Protein AF-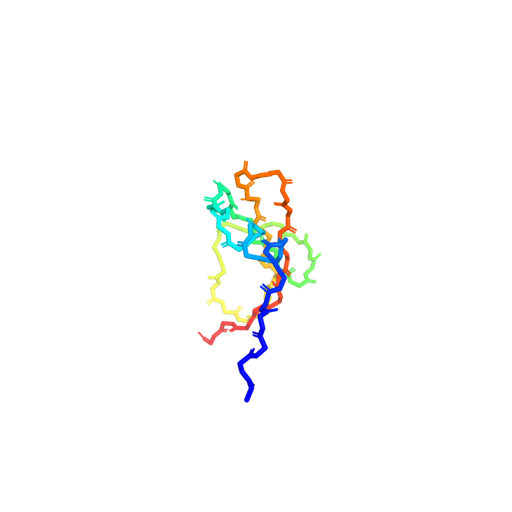A0AAW4NFV2-F1 (afdb_monomer_lite)

pLDDT: mean 85.65, std 18.02, range [38.03, 98.25]

Foldseek 3Di:
DDPDDDVVVVVVVPWDFPDKWKADPVRDTDPDDDFAKIWIWTQTPVRDIDIDIDGHD

Secondary structure (DSSP, 8-state):
------HHHHHHHTPPEEEEEEE-TTS-EESS--SEEEEEEEEETTS-EEEEEEEE-

Radius of gyration: 14.88 Å; chains: 1; bounding box: 25×20×44 Å

Structure (mmCIF, N/CA/C/O backbone):
data_AF-A0AAW4NFV2-F1
#
_entry.id   AF-A0AAW4NFV2-F1
#
loop_
_atom_site.group_PDB
_atom_site.id
_atom_site.type_symbol
_atom_site.label_atom_id
_atom_site.label_alt_id
_atom_site.label_comp_id
_atom_site.label_asym_id
_atom_site.label_entity_id
_atom_site.label_seq_id
_atom_site.pdbx_PDB_ins_code
_atom_site.Cartn_x
_atom_site.Cartn_y
_atom_site.Cartn_z
_atom_site.occupancy
_atom_site.B_iso_or_equiv
_atom_site.auth_seq_id
_atom_site.auth_comp_id
_atom_site.auth_asym_id
_atom_site.auth_atom_id
_atom_s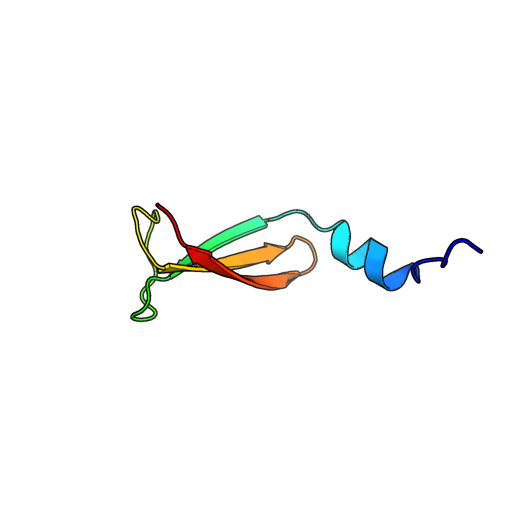ite.pdbx_PDB_model_num
ATOM 1 N N . MET A 1 1 ? -12.632 -11.311 -34.908 1.00 38.03 1 MET A N 1
ATOM 2 C CA . MET A 1 1 ? -11.332 -10.609 -34.978 1.00 38.03 1 MET A CA 1
ATOM 3 C C . MET A 1 1 ? -10.773 -10.507 -33.566 1.00 38.03 1 MET A C 1
ATOM 5 O O . MET A 1 1 ? -11.432 -9.920 -32.720 1.00 38.03 1 MET A O 1
ATOM 9 N N . LYS A 1 2 ? -9.638 -11.155 -33.273 1.00 47.38 2 LYS A N 1
ATOM 10 C CA . LYS A 1 2 ? -8.970 -11.033 -31.967 1.00 47.38 2 LYS A CA 1
ATOM 11 C C . LYS A 1 2 ? -8.198 -9.714 -31.964 1.00 47.38 2 LYS A C 1
ATOM 13 O O . LYS A 1 2 ? -7.348 -9.5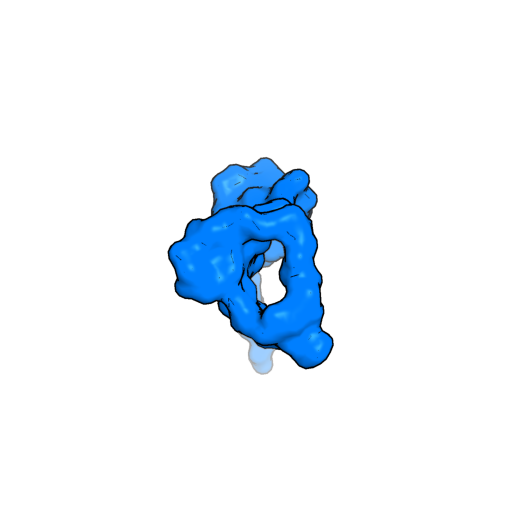07 -32.822 1.00 47.38 2 LYS A O 1
ATOM 18 N N . GLN A 1 3 ? -8.547 -8.813 -31.052 1.00 48.41 3 GLN A N 1
ATOM 19 C CA . GLN A 1 3 ? -7.814 -7.570 -30.836 1.00 48.41 3 GLN A CA 1
ATOM 20 C C . GLN A 1 3 ? -6.403 -7.930 -30.354 1.00 48.41 3 GLN A C 1
ATOM 22 O O . GLN A 1 3 ? -6.235 -8.460 -29.257 1.00 48.41 3 GLN A O 1
ATOM 27 N N . ASN A 1 4 ? -5.396 -7.680 -31.190 1.00 52.44 4 ASN A N 1
ATOM 28 C CA . ASN A 1 4 ? -3.999 -7.761 -30.787 1.00 52.44 4 ASN A CA 1
ATOM 29 C C . ASN A 1 4 ? -3.739 -6.639 -29.777 1.00 52.44 4 ASN A C 1
ATOM 31 O O . ASN A 1 4 ? -3.622 -5.472 -30.146 1.00 52.44 4 ASN A O 1
ATOM 35 N N . THR A 1 5 ? -3.682 -6.993 -28.495 1.00 55.72 5 THR A N 1
ATOM 36 C CA . THR A 1 5 ? -3.178 -6.115 -27.438 1.00 55.72 5 THR A CA 1
ATOM 37 C C . THR A 1 5 ? -1.770 -5.660 -27.820 1.00 55.72 5 THR A C 1
ATOM 39 O O . THR A 1 5 ? -0.875 -6.481 -27.998 1.00 55.72 5 THR A O 1
ATOM 42 N N . THR A 1 6 ? -1.574 -4.353 -27.986 1.00 59.53 6 THR A N 1
ATOM 43 C CA . THR A 1 6 ? -0.297 -3.742 -28.373 1.00 59.53 6 THR A CA 1
ATOM 44 C C . THR A 1 6 ? 0.796 -4.155 -27.380 1.00 59.53 6 THR A C 1
ATOM 46 O O . THR A 1 6 ? 0.635 -3.935 -26.177 1.00 59.53 6 THR A O 1
ATOM 49 N N . GLY A 1 7 ? 1.904 -4.737 -27.857 1.00 55.50 7 GLY A N 1
ATOM 50 C CA . GLY A 1 7 ? 2.948 -5.372 -27.027 1.00 55.50 7 GLY A CA 1
ATOM 51 C C . GLY A 1 7 ? 3.541 -4.507 -25.900 1.00 55.50 7 GLY A C 1
ATOM 52 O O . GLY A 1 7 ? 4.062 -5.035 -24.923 1.00 55.50 7 GLY A O 1
ATOM 53 N N . ILE A 1 8 ? 3.371 -3.184 -25.967 1.00 59.19 8 ILE A N 1
ATOM 54 C CA . ILE A 1 8 ? 3.742 -2.225 -24.915 1.00 59.19 8 ILE A CA 1
ATOM 55 C C . ILE A 1 8 ? 2.986 -2.497 -23.601 1.00 59.19 8 ILE A C 1
ATOM 57 O O . ILE A 1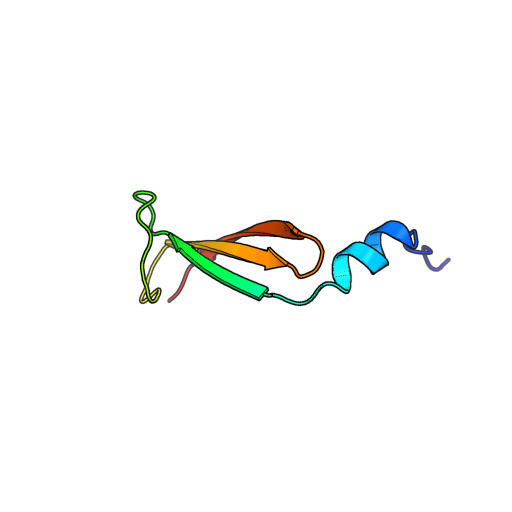 8 ? 3.589 -2.486 -22.530 1.00 59.19 8 ILE A O 1
ATOM 61 N N . LYS A 1 9 ? 1.681 -2.805 -23.660 1.00 53.22 9 LYS A N 1
ATOM 62 C CA . LYS A 1 9 ? 0.867 -3.081 -22.458 1.00 53.22 9 LYS A CA 1
ATOM 63 C C . LYS A 1 9 ? 1.279 -4.394 -21.788 1.00 53.22 9 LYS A C 1
ATOM 65 O O . LYS A 1 9 ? 1.240 -4.518 -20.567 1.00 53.22 9 LYS A O 1
ATOM 70 N N . GLN A 1 10 ? 1.705 -5.372 -22.586 1.00 52.97 10 GLN A N 1
ATOM 71 C CA . GLN A 1 10 ? 2.126 -6.680 -22.093 1.00 52.97 10 GLN A CA 1
ATOM 72 C C . GLN A 1 10 ? 3.438 -6.587 -21.302 1.00 52.97 10 GLN A C 1
ATOM 74 O O . GLN A 1 10 ? 3.517 -7.153 -20.215 1.00 52.97 10 GLN A O 1
ATOM 79 N N . LEU A 1 11 ? 4.406 -5.791 -21.771 1.00 54.00 11 LEU A N 1
ATOM 80 C CA . LEU A 1 11 ? 5.675 -5.556 -21.070 1.00 54.00 11 LEU A CA 1
ATOM 81 C C . LEU A 1 11 ? 5.481 -4.892 -19.697 1.00 54.00 11 LEU A C 1
ATOM 83 O O . LEU A 1 11 ? 6.134 -5.265 -18.726 1.00 54.00 11 LEU A O 1
ATOM 87 N N . GLU A 1 12 ? 4.541 -3.948 -19.573 1.00 57.50 12 GLU A N 1
ATOM 88 C CA . GLU A 1 12 ? 4.212 -3.355 -18.268 1.00 57.50 12 GLU A CA 1
ATOM 89 C C . GLU A 1 12 ? 3.641 -4.382 -17.286 1.00 57.50 12 GLU A C 1
ATOM 91 O O . GLU A 1 12 ? 3.796 -4.236 -16.073 1.00 57.50 12 GLU A O 1
ATOM 96 N N . THR A 1 13 ? 2.972 -5.418 -17.790 1.00 61.91 13 THR A N 1
ATOM 97 C CA . THR A 1 13 ? 2.300 -6.430 -16.965 1.00 61.91 13 THR A CA 1
ATOM 98 C C . THR A 1 13 ? 3.266 -7.508 -16.454 1.00 61.91 13 THR A C 1
ATOM 100 O O . THR A 1 13 ? 2.917 -8.219 -15.521 1.00 61.91 13 THR A O 1
ATOM 103 N N . GLN A 1 14 ? 4.478 -7.598 -17.012 1.00 74.75 14 GLN A N 1
ATOM 104 C CA . GLN A 1 14 ? 5.484 -8.625 -16.694 1.00 74.75 14 GLN A CA 1
ATOM 105 C C . GLN A 1 14 ? 6.464 -8.238 -15.576 1.00 74.75 14 GLN A C 1
ATOM 107 O O . GLN A 1 14 ? 7.364 -9.008 -15.268 1.00 74.75 14 GLN A O 1
ATOM 112 N N . ALA A 1 15 ? 6.331 -7.050 -14.983 1.00 86.75 15 ALA A N 1
ATOM 113 C CA . ALA A 1 15 ? 7.213 -6.632 -13.899 1.00 86.75 15 ALA A CA 1
ATOM 114 C C . ALA A 1 15 ? 6.747 -7.192 -12.548 1.00 86.75 15 ALA A C 1
ATOM 116 O O . ALA A 1 15 ? 5.607 -6.957 -12.134 1.00 86.75 15 ALA A O 1
ATOM 117 N N . ASP A 1 16 ? 7.657 -7.881 -11.863 1.00 92.94 16 ASP A N 1
ATOM 118 C CA . ASP A 1 16 ? 7.452 -8.410 -10.517 1.00 92.94 16 ASP A CA 1
ATOM 119 C C . ASP A 1 16 ? 7.345 -7.296 -9.471 1.00 92.94 16 ASP A C 1
ATOM 121 O O . ASP A 1 16 ? 7.854 -6.185 -9.648 1.00 92.94 16 ASP A O 1
ATOM 125 N N . VAL A 1 17 ? 6.690 -7.606 -8.351 1.00 94.31 17 VAL A N 1
ATOM 126 C CA . VAL A 1 17 ? 6.601 -6.713 -7.190 1.00 94.31 17 VAL A CA 1
ATOM 127 C C . VAL A 1 17 ? 7.879 -6.834 -6.360 1.00 94.31 17 VAL A C 1
ATOM 129 O O . VAL A 1 17 ? 8.207 -7.919 -5.891 1.00 94.31 17 VAL A O 1
ATOM 132 N N . VAL A 1 18 ? 8.569 -5.713 -6.142 1.00 96.75 18 VAL A N 1
ATOM 133 C CA . VAL A 1 18 ? 9.798 -5.624 -5.332 1.00 96.75 18 VAL A CA 1
ATOM 134 C C . VAL A 1 18 ? 9.486 -5.252 -3.887 1.00 96.75 18 VAL A C 1
ATOM 136 O O . VAL A 1 18 ? 10.063 -5.810 -2.960 1.00 96.75 18 VAL A O 1
ATOM 139 N N . SER A 1 19 ? 8.563 -4.313 -3.677 1.00 97.00 19 SER A N 1
ATOM 140 C CA . SER A 1 19 ? 8.126 -3.918 -2.338 1.00 97.00 19 SER A CA 1
ATOM 141 C C . SER A 1 19 ? 6.650 -3.548 -2.328 1.00 97.00 19 SER A C 1
ATOM 143 O O . SER A 1 19 ? 6.074 -3.169 -3.352 1.00 97.00 19 SER A O 1
ATOM 145 N N . THR A 1 20 ? 6.023 -3.688 -1.160 1.00 97.31 20 THR A N 1
ATOM 146 C CA . THR A 1 20 ? 4.631 -3.305 -0.924 1.00 97.31 20 THR A CA 1
ATOM 147 C C . THR A 1 20 ? 4.552 -2.470 0.345 1.00 97.31 20 THR A C 1
ATOM 149 O O . THR A 1 20 ? 4.998 -2.919 1.394 1.00 97.31 20 THR A O 1
ATOM 152 N N . LEU A 1 21 ? 3.960 -1.283 0.239 1.00 98.00 21 LEU A N 1
ATOM 153 C CA . LEU A 1 21 ? 3.671 -0.382 1.351 1.00 98.00 21 LEU A CA 1
ATOM 154 C C . LEU A 1 21 ? 2.158 -0.239 1.506 1.00 98.00 21 LEU A C 1
ATOM 156 O O . LEU A 1 21 ? 1.419 -0.204 0.512 1.00 98.00 21 LEU A O 1
ATOM 160 N N . TYR A 1 22 ? 1.703 -0.124 2.748 1.00 98.12 22 TYR A N 1
ATOM 161 C CA . TYR A 1 22 ? 0.293 0.008 3.088 1.00 98.12 22 TYR A CA 1
ATOM 162 C C . TYR A 1 22 ? 0.049 1.325 3.801 1.00 98.12 22 TYR A C 1
ATOM 164 O O . TYR A 1 22 ? 0.755 1.651 4.745 1.00 98.12 22 TYR A O 1
ATOM 172 N N . TYR A 1 23 ? -0.989 2.047 3.391 1.00 98.25 23 TYR A N 1
ATOM 173 C CA . TYR A 1 23 ? -1.389 3.295 4.029 1.00 98.25 23 TYR A CA 1
ATOM 174 C C . TYR A 1 23 ? -2.840 3.213 4.474 1.00 98.25 23 TYR A C 1
ATOM 176 O O . TYR A 1 23 ? -3.703 2.771 3.707 1.00 98.25 23 TYR A O 1
ATOM 184 N N . ASN A 1 24 ? -3.110 3.639 5.705 1.00 97.06 24 ASN A N 1
ATOM 185 C CA . ASN A 1 24 ? -4.476 3.807 6.190 1.00 97.06 24 ASN A CA 1
ATOM 186 C C . ASN A 1 24 ? -5.142 5.042 5.537 1.00 97.06 24 ASN A C 1
ATOM 188 O O . ASN A 1 24 ? -4.522 5.772 4.761 1.00 97.06 24 ASN A O 1
ATOM 192 N N . ILE A 1 25 ? -6.417 5.293 5.846 1.00 95.88 25 ILE A N 1
ATOM 193 C CA . ILE A 1 25 ? -7.164 6.436 5.284 1.00 95.88 25 ILE A CA 1
ATOM 194 C C . ILE A 1 25 ? -6.627 7.810 5.708 1.00 95.88 25 ILE A C 1
ATOM 196 O O . ILE A 1 25 ? -6.910 8.798 5.039 1.00 95.88 25 ILE A O 1
ATOM 200 N N . GLU A 1 26 ? -5.844 7.873 6.785 1.00 96.50 26 GLU A N 1
ATOM 201 C CA . GLU A 1 26 ? -5.174 9.096 7.239 1.00 96.50 26 GLU A CA 1
ATOM 202 C C . GLU A 1 26 ? -3.877 9.363 6.457 1.00 96.50 26 GLU A C 1
ATOM 204 O O . GLU A 1 26 ? -3.215 10.372 6.685 1.00 96.50 26 GLU A O 1
ATOM 209 N N . GLY A 1 27 ? -3.481 8.454 5.557 1.00 95.88 27 GLY A N 1
ATOM 210 C CA . GLY A 1 27 ? -2.226 8.536 4.813 1.00 95.88 27 GLY A CA 1
ATOM 211 C C . GLY A 1 27 ? -0.996 8.087 5.604 1.00 95.88 27 GLY A C 1
ATOM 212 O O . GLY A 1 27 ? 0.120 8.292 5.134 1.00 95.88 27 GLY A O 1
ATOM 213 N N . LYS A 1 28 ? -1.168 7.463 6.778 1.00 97.44 28 LYS A N 1
ATOM 214 C CA . LYS A 1 28 ? -0.057 6.908 7.566 1.00 97.44 28 LYS A CA 1
ATOM 215 C C . LYS A 1 28 ? 0.307 5.520 7.069 1.00 97.44 28 LYS A C 1
ATOM 217 O O . LYS A 1 28 ? -0.580 4.695 6.844 1.00 97.44 28 LYS A O 1
ATOM 222 N N . GLU A 1 29 ? 1.605 5.272 6.936 1.00 97.69 29 GLU A N 1
ATOM 223 C CA . GLU A 1 29 ? 2.122 3.940 6.642 1.00 97.69 29 GLU A CA 1
ATOM 224 C C . GLU A 1 29 ? 1.849 2.995 7.817 1.00 97.69 29 GLU A C 1
ATOM 226 O O . GLU A 1 29 ? 1.989 3.376 8.981 1.00 97.69 29 GLU A O 1
ATOM 231 N N . VAL A 1 30 ? 1.429 1.772 7.512 1.00 97.44 30 VAL A N 1
ATOM 232 C CA . VAL A 1 30 ? 1.179 0.715 8.493 1.00 97.44 30 VAL A CA 1
ATOM 233 C C . VAL A 1 30 ? 1.848 -0.572 8.037 1.00 97.44 30 VAL A C 1
ATOM 235 O O . VAL A 1 30 ? 1.936 -0.849 6.843 1.00 97.44 30 VAL A O 1
ATOM 238 N N . GLU A 1 31 ? 2.279 -1.393 8.989 1.00 95.69 31 GLU A N 1
ATOM 239 C CA . GLU A 1 31 ? 2.950 -2.658 8.683 1.00 95.69 31 GLU A CA 1
ATOM 240 C C . GLU A 1 31 ? 1.997 -3.666 8.025 1.00 95.69 31 GLU A C 1
ATOM 242 O O . GLU A 1 31 ? 2.324 -4.291 7.015 1.00 95.69 31 GLU A O 1
ATOM 247 N N . LYS A 1 32 ? 0.784 -3.803 8.577 1.00 92.56 32 LYS A N 1
ATOM 248 C CA . LYS A 1 32 ? -0.205 -4.772 8.107 1.00 92.56 32 LYS A CA 1
ATOM 249 C C . LYS A 1 32 ? -1.624 -4.199 8.148 1.00 92.56 32 LYS A C 1
ATOM 251 O O . LYS A 1 32 ? -2.083 -3.785 9.211 1.00 92.56 32 LYS A O 1
ATOM 256 N N . PRO A 1 33 ? -2.350 -4.212 7.021 1.00 93.06 33 PRO A N 1
ATOM 257 C CA . PRO A 1 33 ? -3.777 -3.918 7.002 1.00 93.06 33 PRO A CA 1
ATOM 258 C C . PRO A 1 33 ? -4.580 -4.978 7.765 1.00 93.06 33 PRO A C 1
ATOM 260 O O . PRO A 1 33 ? -4.377 -6.174 7.540 1.00 93.06 33 PRO A O 1
ATOM 263 N N . THR A 1 34 ? -5.514 -4.555 8.617 1.00 92.50 34 THR A N 1
ATOM 264 C CA . THR A 1 34 ? -6.354 -5.472 9.413 1.00 92.50 34 THR A CA 1
ATOM 265 C C . THR A 1 34 ? -7.794 -5.497 8.916 1.00 92.50 34 THR A C 1
ATOM 267 O O . THR A 1 34 ? -8.271 -6.550 8.515 1.00 92.50 34 THR A O 1
ATOM 270 N N . ALA A 1 35 ? -8.472 -4.347 8.897 1.00 95.12 35 ALA A N 1
ATOM 271 C CA . ALA A 1 35 ? -9.846 -4.218 8.416 1.00 95.12 35 ALA A CA 1
ATOM 272 C C . ALA A 1 35 ? -10.124 -2.779 7.965 1.00 95.12 35 ALA A C 1
ATOM 274 O O . ALA A 1 35 ? -9.546 -1.827 8.493 1.00 95.12 35 ALA A O 1
ATOM 275 N N . GLY A 1 36 ? -11.017 -2.615 6.992 1.00 95.81 36 GLY A N 1
ATOM 276 C CA . GLY A 1 36 ? -11.383 -1.312 6.446 1.00 95.81 36 GLY A CA 1
ATOM 277 C C . GLY A 1 36 ? -10.633 -0.955 5.164 1.00 95.81 36 GLY A C 1
ATOM 278 O O . GLY A 1 36 ? -10.234 -1.817 4.381 1.00 95.81 36 GLY A O 1
ATOM 279 N N . VAL A 1 37 ? -10.514 0.345 4.901 1.00 97.56 37 VAL A N 1
ATOM 280 C CA . VAL A 1 37 ? -9.997 0.876 3.635 1.00 97.56 37 VAL A CA 1
ATOM 281 C C . VAL A 1 37 ? -8.512 1.205 3.742 1.00 97.56 37 VAL A C 1
ATOM 283 O O . VAL A 1 37 ? -8.105 1.949 4.630 1.00 97.56 37 VAL A O 1
ATOM 286 N N . TYR A 1 38 ? -7.728 0.734 2.773 1.00 98.25 38 TYR A N 1
ATOM 287 C CA . TYR A 1 38 ? -6.295 1.014 2.678 1.00 98.25 38 TYR A CA 1
ATOM 288 C C . TYR A 1 38 ? -5.876 1.364 1.254 1.00 98.25 38 TYR A C 1
ATOM 290 O O . TYR A 1 38 ? -6.540 1.001 0.277 1.00 98.25 38 TYR A O 1
ATOM 298 N N . ILE A 1 39 ? -4.736 2.036 1.135 1.00 98.19 39 ILE A N 1
ATOM 299 C CA . ILE A 1 39 ? -4.003 2.187 -0.119 1.00 98.19 39 ILE A CA 1
ATOM 300 C C . ILE A 1 39 ? -2.817 1.228 -0.093 1.00 98.19 39 ILE A C 1
ATOM 302 O O . ILE A 1 39 ? -1.989 1.285 0.810 1.00 98.19 39 ILE A O 1
ATOM 306 N N . ILE A 1 40 ? -2.718 0.371 -1.106 1.00 97.44 40 ILE A N 1
ATOM 307 C CA . ILE A 1 40 ? -1.533 -0.448 -1.360 1.00 97.44 40 ILE A CA 1
ATOM 308 C C . ILE A 1 40 ? -0.697 0.265 -2.420 1.00 97.44 40 ILE A C 1
ATOM 310 O O . ILE A 1 40 ? -1.210 0.524 -3.515 1.00 97.44 40 ILE A O 1
ATOM 314 N N . LYS A 1 41 ? 0.573 0.547 -2.122 1.00 97.56 41 LYS A N 1
ATOM 315 C CA . LYS A 1 41 ? 1.573 1.014 -3.092 1.00 97.56 41 LYS A CA 1
ATOM 316 C C . LYS A 1 41 ? 2.599 -0.087 -3.335 1.00 97.56 41 LYS A C 1
ATOM 318 O O . LYS A 1 41 ? 3.217 -0.561 -2.392 1.00 97.56 41 LYS A O 1
ATOM 323 N N . GLN A 1 42 ? 2.778 -0.487 -4.587 1.00 97.25 42 GLN A N 1
ATOM 324 C CA . GLN A 1 42 ? 3.741 -1.510 -4.988 1.00 97.25 42 GLN A CA 1
ATOM 325 C C . GLN A 1 42 ? 4.804 -0.899 -5.890 1.00 97.25 42 GLN A C 1
ATOM 327 O O . GLN A 1 42 ? 4.456 -0.309 -6.917 1.00 97.25 42 GLN A O 1
ATOM 332 N N . LEU A 1 43 ? 6.073 -1.057 -5.516 1.00 96.50 43 LEU A N 1
ATOM 333 C CA . LEU A 1 43 ? 7.206 -0.807 -6.402 1.00 96.50 43 LEU A CA 1
ATOM 334 C C . LEU A 1 43 ? 7.438 -2.058 -7.243 1.00 96.50 43 LEU A C 1
ATOM 336 O O . LEU A 1 43 ? 7.532 -3.162 -6.705 1.00 96.50 43 LEU A O 1
ATOM 340 N N . LEU A 1 44 ? 7.528 -1.882 -8.553 1.00 95.75 44 LEU A N 1
ATOM 341 C CA . LEU A 1 44 ? 7.802 -2.959 -9.493 1.00 95.75 44 LEU A CA 1
ATOM 342 C C . LEU A 1 44 ? 9.284 -2.992 -9.876 1.00 95.75 44 LEU A C 1
ATOM 344 O O . LEU A 1 44 ? 9.974 -1.974 -9.796 1.00 95.75 44 LEU A O 1
ATOM 348 N N . SER A 1 45 ? 9.758 -4.138 -10.365 1.00 94.69 45 SER A N 1
ATOM 349 C CA . SER A 1 45 ? 11.159 -4.345 -10.774 1.00 94.69 45 SER A CA 1
ATOM 350 C C . SER A 1 45 ? 11.628 -3.413 -11.896 1.00 94.6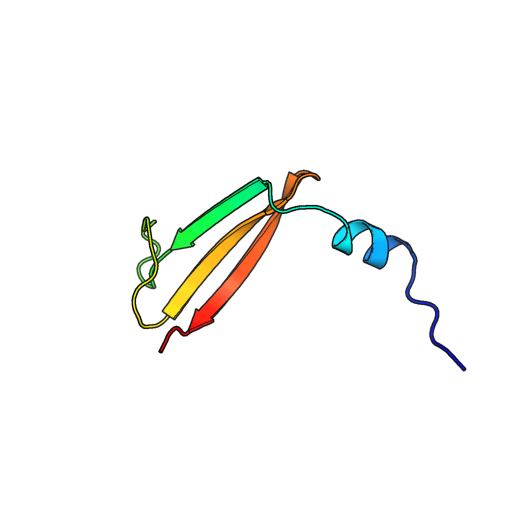9 45 SER A C 1
ATOM 352 O O . SER A 1 45 ? 12.817 -3.145 -12.026 1.00 94.69 45 SER A O 1
ATOM 354 N N . ASN A 1 46 ? 10.695 -2.854 -12.666 1.00 92.38 46 ASN A N 1
ATOM 355 C CA . ASN A 1 46 ? 10.964 -1.857 -13.702 1.00 92.38 46 ASN A CA 1
ATOM 356 C C . ASN A 1 46 ? 10.931 -0.399 -13.194 1.00 92.38 46 ASN A C 1
ATOM 358 O O . ASN A 1 46 ? 10.862 0.526 -14.002 1.00 92.38 46 ASN A O 1
ATOM 362 N N . GLY A 1 47 ? 10.903 -0.184 -11.876 1.00 92.75 47 GLY A N 1
ATOM 363 C CA . GLY A 1 47 ? 10.882 1.139 -11.245 1.00 92.75 47 GLY A CA 1
ATOM 364 C C . GLY A 1 47 ? 9.516 1.835 -11.235 1.00 92.75 47 GLY A C 1
ATOM 365 O O . GLY A 1 47 ? 9.385 2.910 -10.652 1.00 92.75 47 GLY A O 1
ATOM 366 N N . LYS A 1 48 ? 8.473 1.250 -11.842 1.00 93.75 48 LYS A N 1
ATOM 367 C CA . LYS A 1 48 ? 7.116 1.818 -11.796 1.00 93.75 48 LYS A CA 1
ATOM 368 C C . LYS A 1 48 ? 6.457 1.572 -10.445 1.00 93.75 48 LYS A C 1
ATOM 370 O O . LYS A 1 48 ? 6.678 0.550 -9.801 1.00 93.75 48 LYS A O 1
ATOM 375 N N . ILE A 1 49 ? 5.566 2.485 -10.065 1.00 95.50 49 ILE A N 1
ATOM 376 C CA . ILE A 1 49 ? 4.730 2.353 -8.871 1.00 95.50 49 ILE A CA 1
ATOM 377 C C . ILE A 1 49 ? 3.283 2.102 -9.290 1.00 95.50 49 ILE A C 1
ATOM 379 O O . ILE A 1 49 ? 2.718 2.849 -10.090 1.00 95.50 49 ILE A O 1
ATOM 383 N N . ARG A 1 50 ? 2.654 1.082 -8.702 1.00 94.31 50 ARG A N 1
ATOM 384 C CA . ARG A 1 50 ? 1.205 0.849 -8.788 1.00 94.31 50 ARG A CA 1
ATOM 385 C C . ARG A 1 50 ? 0.554 1.181 -7.456 1.00 94.31 50 ARG 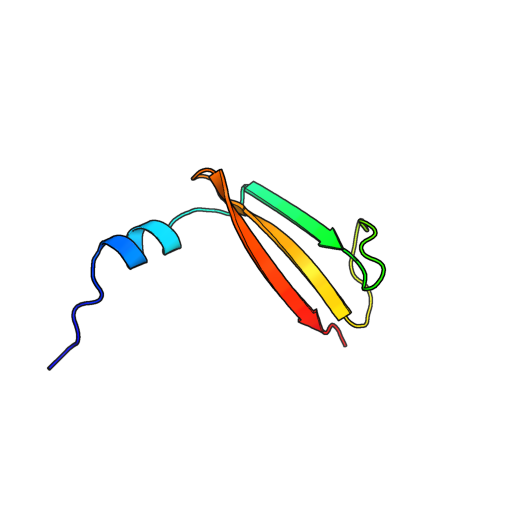A C 1
ATOM 387 O O . ARG A 1 50 ? 1.012 0.724 -6.418 1.00 94.31 50 ARG A O 1
ATOM 394 N N . SER A 1 51 ? -0.518 1.971 -7.484 1.00 96.00 51 SER A N 1
ATOM 395 C CA . SER A 1 51 ? -1.312 2.297 -6.293 1.00 96.00 51 SER A CA 1
ATOM 396 C C . SER A 1 51 ? -2.746 1.807 -6.476 1.00 96.00 51 SER A C 1
ATOM 398 O O . SER A 1 51 ? -3.336 2.043 -7.530 1.00 96.00 51 SER A O 1
ATOM 400 N N . ARG A 1 52 ? -3.322 1.148 -5.465 1.00 95.69 52 ARG A N 1
ATOM 401 C CA . ARG A 1 52 ? -4.738 0.745 -5.472 1.00 95.69 52 ARG A CA 1
ATOM 402 C C . ARG A 1 52 ? -5.391 0.918 -4.108 1.00 95.69 52 ARG A C 1
ATOM 404 O O . ARG A 1 52 ? -4.763 0.665 -3.084 1.00 95.69 52 ARG A O 1
ATOM 411 N N . LYS A 1 53 ? -6.666 1.303 -4.116 1.00 97.00 53 LYS A N 1
ATOM 412 C CA . LYS A 1 53 ? -7.523 1.313 -2.930 1.00 97.00 53 LYS A CA 1
ATOM 413 C C . LYS A 1 53 ? -8.120 -0.077 -2.738 1.00 97.00 53 LYS A C 1
ATOM 415 O O . LYS A 1 53 ? -8.655 -0.646 -3.687 1.00 97.00 53 LYS A O 1
ATOM 420 N N . VAL A 1 54 ? -8.021 -0.615 -1.530 1.00 96.50 54 VAL A N 1
ATOM 421 C CA . VAL A 1 54 ? -8.577 -1.920 -1.158 1.00 96.50 54 VAL A CA 1
ATOM 422 C C . VAL A 1 54 ? -9.484 -1.769 0.052 1.00 96.50 54 VAL A C 1
ATOM 424 O O . VAL A 1 54 ? -9.256 -0.906 0.897 1.00 96.50 54 VAL A O 1
ATOM 427 N N . PHE A 1 55 ? -10.511 -2.608 0.120 1.00 96.81 55 PHE A N 1
ATOM 428 C CA . PHE A 1 55 ? -11.343 -2.776 1.302 1.00 96.81 55 PHE A CA 1
ATOM 429 C C . PHE A 1 55 ? -11.150 -4.199 1.822 1.00 96.81 55 PHE A C 1
ATOM 431 O O . PHE A 1 55 ? -11.320 -5.155 1.063 1.00 96.81 55 PHE A O 1
ATOM 438 N N . LEU A 1 56 ? -10.765 -4.322 3.087 1.00 94.81 56 LEU A N 1
ATOM 439 C CA . LEU A 1 56 ? -10.570 -5.588 3.786 1.00 94.81 56 LEU A CA 1
ATOM 440 C C . LEU A 1 56 ? -11.730 -5.783 4.760 1.00 94.81 56 LEU A C 1
ATOM 442 O O . LEU A 1 56 ? -12.031 -4.876 5.538 1.00 94.81 56 LEU A O 1
ATOM 446 N N . LYS A 1 57 ? -12.392 -6.936 4.647 1.00 90.81 57 LYS A N 1
ATOM 447 C CA . LYS A 1 57 ? -13.495 -7.347 5.520 1.00 90.81 57 LYS A CA 1
ATOM 448 C C . LYS A 1 57 ? -12.969 -7.952 6.809 1.00 90.81 57 LYS A C 1
ATOM 450 O O . LYS A 1 57 ? -11.954 -8.674 6.716 1.00 90.81 57 LYS A O 1
#

Sequence (57 aa):
MKQNTTGIKQLETQADVVSTLYYNIEGKEVEKPTAGVYIIKQLLSNGKIRSRKVFLK

Organism: NCBI:txid165179